Protein AF-A0A2M7QDP3-F1 (afdb_monomer_lite)

Radius of gyration: 16.54 Å; chains: 1; bounding box: 45×34×35 Å

Organism: NCBI:txid1974829

Foldseek 3Di:
DVVQLVVVVVVPDDNVVSVVVVVCVVVVLVVVQVPDPDDPVVVLVVVDDDVDPSVVVVVCCVVVVVVVVVVVVVVVVVVVVVVVVVD

Secondary structure (DSSP, 8-state):
-HHHHHHHHHTT--HHHHHHHHHHHHHHHHHHHHT-SS-HHHHHHHT--TTSHHHHHHHHHHHTTHHHHHHHHHHHHHHHHHHHHT-

Sequence (87 aa):
VEAFVESARRLGLNNEMSKLLVMQTIKGSLITLTRSAKSVEESRKQVTSKGGTTEAALKILTDDKFKEVFYKATHAAYNRSLELNFS

pLDDT: mean 94.61, std 6.38, range [53.38, 98.5]

Structure (mmCIF, N/CA/C/O backbone):
data_AF-A0A2M7QDP3-F1
#
_entry.id   AF-A0A2M7QDP3-F1
#
loop_
_atom_site.group_PDB
_atom_site.id
_atom_site.type_symbol
_atom_site.label_atom_id
_atom_site.label_alt_id
_atom_site.label_comp_id
_atom_site.label_asym_id
_atom_site.label_entity_id
_atom_site.label_seq_id
_atom_site.pdbx_PDB_ins_code
_atom_site.Cartn_x
_atom_site.Cartn_y
_atom_site.Cartn_z
_atom_site.occupancy
_atom_site.B_iso_or_equiv
_atom_site.auth_seq_id
_atom_site.auth_comp_id
_atom_site.auth_asym_id
_atom_site.auth_atom_id
_atom_site.pdbx_PDB_model_num
ATOM 1 N N . VAL A 1 1 ? 3.008 5.812 -5.242 1.00 94.25 1 VAL A N 1
ATOM 2 C CA . VAL A 1 1 ? 2.767 7.207 -4.789 1.00 94.25 1 VAL A CA 1
ATOM 3 C C . VAL A 1 1 ? 2.006 7.994 -5.840 1.00 94.25 1 VAL A C 1
ATOM 5 O O . VAL A 1 1 ? 0.920 8.460 -5.538 1.00 94.25 1 VAL A O 1
ATOM 8 N N . GLU A 1 2 ? 2.518 8.077 -7.069 1.00 97.19 2 GLU A N 1
ATOM 9 C CA . GLU A 1 2 ? 1.868 8.776 -8.190 1.00 97.19 2 GLU A CA 1
ATOM 10 C C . GLU A 1 2 ? 0.391 8.397 -8.385 1.00 97.19 2 GLU A C 1
ATOM 12 O O . GLU A 1 2 ? -0.463 9.275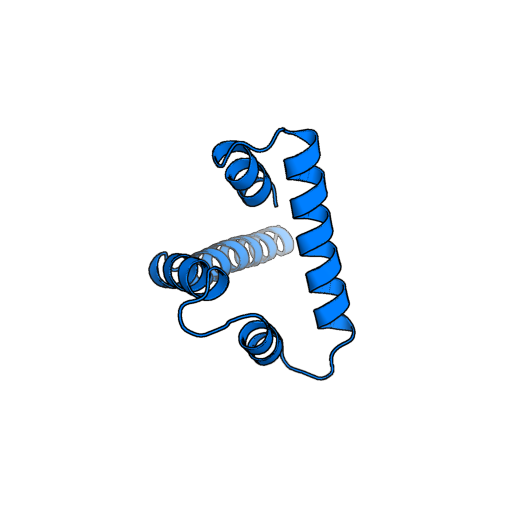 -8.372 1.00 97.19 2 GLU A O 1
ATOM 17 N N . ALA A 1 3 ? 0.066 7.099 -8.437 1.00 96.62 3 ALA A N 1
ATOM 18 C CA . ALA A 1 3 ? -1.321 6.637 -8.563 1.00 96.62 3 ALA A CA 1
ATOM 19 C C . ALA A 1 3 ? -2.246 7.147 -7.437 1.00 96.62 3 ALA A C 1
ATOM 21 O O . ALA A 1 3 ? -3.418 7.430 -7.672 1.00 96.62 3 ALA A O 1
ATOM 22 N N . PHE A 1 4 ? -1.720 7.311 -6.217 1.00 97.25 4 PHE A N 1
ATOM 23 C CA . PHE A 1 4 ? -2.493 7.831 -5.089 1.00 97.25 4 PHE A CA 1
ATOM 24 C C . PHE A 1 4 ? -2.724 9.345 -5.237 1.00 97.25 4 PHE A C 1
ATOM 26 O O . PHE A 1 4 ? -3.848 9.810 -5.051 1.00 97.25 4 PHE A O 1
ATOM 33 N N . VAL A 1 5 ? -1.707 10.100 -5.671 1.00 98.38 5 VAL A N 1
ATOM 34 C CA . VAL A 1 5 ? -1.844 11.531 -6.008 1.00 98.38 5 VAL A CA 1
ATOM 35 C C . VAL A 1 5 ? -2.876 11.733 -7.115 1.00 98.38 5 VAL A C 1
ATOM 37 O O . VAL A 1 5 ? -3.758 12.577 -6.981 1.00 98.38 5 VAL A O 1
ATOM 40 N N . GLU A 1 6 ? -2.815 10.937 -8.180 1.00 98.38 6 GLU A N 1
ATOM 41 C CA . GLU A 1 6 ? -3.780 11.032 -9.275 1.00 98.38 6 GLU A CA 1
ATOM 42 C C . GLU A 1 6 ? -5.198 10.667 -8.813 1.00 98.38 6 GLU A C 1
ATOM 44 O O . GLU A 1 6 ? -6.153 11.322 -9.220 1.00 98.38 6 GLU A O 1
ATOM 49 N N . SER A 1 7 ? -5.361 9.696 -7.906 1.00 97.31 7 SER A N 1
ATOM 50 C CA . SER A 1 7 ? -6.681 9.391 -7.334 1.00 97.31 7 SER A CA 1
ATOM 51 C C . SER A 1 7 ? -7.264 10.572 -6.547 1.00 97.31 7 SER A C 1
ATOM 53 O O . SER A 1 7 ? -8.423 10.921 -6.745 1.00 97.31 7 SER A O 1
ATOM 55 N N . ALA A 1 8 ? -6.450 11.247 -5.727 1.00 97.94 8 ALA A N 1
ATOM 56 C CA . ALA A 1 8 ? -6.853 12.440 -4.988 1.00 97.94 8 ALA A CA 1
ATOM 57 C C . ALA A 1 8 ? -7.288 13.561 -5.945 1.00 97.94 8 ALA A C 1
ATOM 59 O O . ALA A 1 8 ? -8.309 14.216 -5.728 1.00 97.94 8 ALA A O 1
ATOM 60 N N . ARG A 1 9 ? -6.564 13.713 -7.058 1.00 98.31 9 ARG A N 1
ATOM 61 C CA . ARG A 1 9 ? -6.884 14.685 -8.102 1.00 98.31 9 ARG A CA 1
ATOM 62 C C . ARG A 1 9 ? -8.196 14.362 -8.818 1.00 98.31 9 ARG A C 1
ATOM 64 O O . ARG A 1 9 ? -9.015 15.249 -9.035 1.00 98.31 9 ARG A O 1
ATOM 71 N N . ARG A 1 10 ? -8.438 13.085 -9.130 1.00 98.12 10 ARG A N 1
ATOM 72 C CA . ARG A 1 10 ? -9.704 12.600 -9.715 1.00 98.12 10 ARG A CA 1
ATOM 73 C C . ARG A 1 10 ? -10.899 12.774 -8.780 1.00 98.12 10 ARG A C 1
ATOM 75 O O . ARG A 1 10 ? -12.013 12.940 -9.259 1.00 98.12 10 ARG A O 1
ATOM 82 N N . LEU A 1 11 ? -10.662 12.784 -7.470 1.00 97.69 11 LEU A N 1
ATOM 83 C CA . LEU A 1 11 ? -11.664 13.098 -6.449 1.00 97.69 11 LEU A CA 1
ATOM 84 C C . LEU A 1 11 ? -11.894 14.613 -6.269 1.00 97.69 11 LEU A C 1
ATOM 86 O O . LEU A 1 11 ? -12.670 15.010 -5.404 1.00 97.69 11 LEU A O 1
ATOM 90 N N . GLY A 1 12 ? -11.251 15.460 -7.082 1.00 98.19 12 GLY A N 1
ATOM 91 C CA . GLY A 1 12 ? -11.498 16.903 -7.139 1.00 98.19 12 GLY A CA 1
ATOM 92 C C . GLY A 1 12 ? -10.478 17.767 -6.397 1.00 98.19 12 GLY A C 1
ATOM 93 O O . GLY A 1 12 ? -10.617 18.989 -6.381 1.00 98.19 12 GLY A O 1
ATOM 94 N N . LEU A 1 13 ? -9.435 17.179 -5.803 1.00 98.25 13 LEU A N 1
ATOM 95 C CA . LEU A 1 13 ? -8.369 17.963 -5.181 1.00 98.25 13 LEU A CA 1
ATOM 96 C C . LEU A 1 13 ? -7.451 18.581 -6.243 1.00 98.25 13 LEU A C 1
ATOM 98 O O . LEU A 1 13 ? -7.129 17.970 -7.262 1.00 98.25 13 LEU A O 1
ATOM 102 N N . ASN A 1 14 ? -6.969 19.799 -5.992 1.00 98.25 14 ASN A N 1
ATOM 103 C CA . ASN A 1 14 ? -5.965 20.403 -6.865 1.00 98.25 14 ASN A CA 1
ATOM 104 C C . ASN A 1 14 ? -4.617 19.660 -6.756 1.00 98.25 14 ASN A C 1
ATOM 106 O O . ASN A 1 14 ? -4.383 18.873 -5.834 1.00 98.25 14 ASN A O 1
ATOM 110 N N . ASN A 1 15 ? -3.721 19.906 -7.713 1.00 96.69 15 ASN A N 1
ATOM 111 C CA . ASN A 1 15 ? -2.441 19.203 -7.822 1.00 96.69 15 ASN A CA 1
ATOM 112 C C . ASN A 1 15 ? -1.553 19.363 -6.576 1.00 96.69 15 ASN A C 1
ATOM 114 O O . ASN A 1 15 ? -0.994 18.383 -6.085 1.00 96.69 15 ASN A O 1
ATOM 118 N N . GLU A 1 16 ? -1.421 20.587 -6.065 1.00 97.94 16 GLU A N 1
ATOM 119 C CA . GLU A 1 16 ? -0.561 20.883 -4.915 1.00 97.94 16 GLU A CA 1
ATOM 12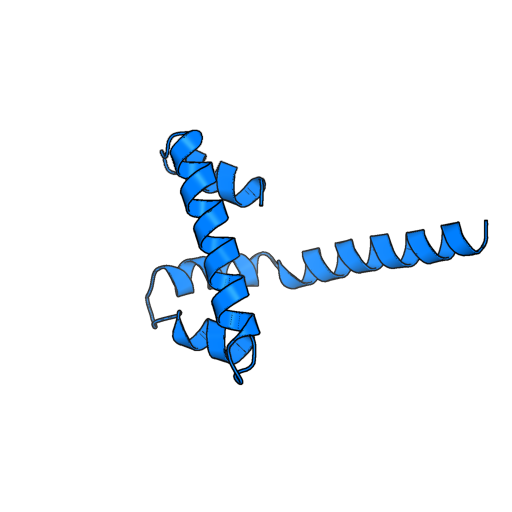0 C C . GLU A 1 16 ? -1.082 20.203 -3.650 1.00 97.94 16 GLU A C 1
ATOM 122 O O . GLU A 1 16 ? -0.335 19.499 -2.969 1.00 97.94 16 GLU A O 1
ATOM 127 N N . MET A 1 17 ? -2.385 20.323 -3.395 1.00 98.25 17 MET A N 1
ATOM 128 C CA . MET A 1 17 ? -3.044 19.703 -2.251 1.00 98.25 17 MET A CA 1
ATOM 129 C C . MET A 1 17 ? -2.998 18.174 -2.333 1.00 98.25 17 MET A C 1
ATOM 131 O O . MET A 1 17 ? -2.686 17.514 -1.343 1.00 98.25 17 MET A O 1
ATOM 135 N N . SER A 1 18 ? -3.242 17.601 -3.517 1.00 98.50 18 SER A N 1
ATOM 136 C CA . SER A 1 18 ? -3.168 16.149 -3.742 1.00 98.50 18 SER A CA 1
ATOM 137 C C . SER A 1 18 ? -1.785 15.607 -3.392 1.00 98.50 18 SER A C 1
ATOM 139 O O . SER A 1 18 ? -1.664 14.627 -2.656 1.00 98.50 18 SER A O 1
ATOM 141 N N . LYS A 1 19 ? -0.729 16.271 -3.877 1.00 98.38 19 LYS A N 1
ATOM 142 C CA . LYS A 1 19 ? 0.656 15.907 -3.562 1.00 98.38 19 LYS A CA 1
ATOM 143 C C . LYS A 1 19 ? 0.929 16.036 -2.070 1.00 98.38 19 LYS A C 1
ATOM 145 O O . LYS A 1 19 ? 1.429 15.089 -1.468 1.00 98.38 19 LYS A O 1
ATOM 150 N N . LEU A 1 20 ? 0.580 17.173 -1.470 1.00 98.19 20 LEU A N 1
ATOM 151 C CA . LEU A 1 20 ? 0.839 17.438 -0.059 1.00 98.19 20 LEU A CA 1
ATOM 152 C C . LEU A 1 20 ? 0.192 16.377 0.841 1.00 98.19 20 LEU A C 1
ATOM 154 O O . LEU A 1 20 ? 0.884 15.751 1.645 1.00 98.19 20 LEU A O 1
ATOM 158 N N . LEU A 1 21 ? -1.111 16.138 0.680 1.00 98.12 21 LEU A N 1
ATOM 159 C CA . LEU A 1 21 ? -1.863 15.214 1.527 1.00 98.12 21 LEU A CA 1
ATOM 160 C C . LEU A 1 21 ? -1.386 13.772 1.370 1.00 98.12 21 LEU A C 1
ATOM 162 O O . LEU A 1 21 ? -1.183 13.084 2.372 1.00 98.12 21 LEU A O 1
ATOM 166 N N . VAL A 1 22 ? -1.147 13.313 0.139 1.00 98.19 22 VAL A N 1
ATOM 167 C CA . VAL A 1 22 ? -0.657 11.949 -0.105 1.00 98.19 22 VAL A CA 1
ATOM 168 C C . VAL A 1 22 ? 0.734 11.753 0.493 1.00 98.19 22 VAL A C 1
ATOM 170 O O . VAL A 1 22 ? 0.975 10.754 1.173 1.00 98.19 22 VAL A O 1
ATOM 173 N N . MET A 1 23 ? 1.642 12.714 0.303 1.00 98.06 23 MET A N 1
ATOM 174 C CA . MET A 1 23 ? 2.999 12.622 0.846 1.00 98.06 23 MET A CA 1
ATOM 175 C C . MET A 1 23 ? 3.001 12.609 2.376 1.00 98.06 23 MET A C 1
ATOM 177 O O . MET A 1 23 ? 3.695 11.785 2.973 1.00 98.06 23 MET A O 1
ATOM 181 N N . GLN A 1 24 ? 2.200 13.464 3.019 1.00 98.00 24 GLN A N 1
ATOM 182 C CA . GLN A 1 24 ? 2.075 13.465 4.480 1.00 98.00 24 GLN A CA 1
ATOM 183 C C . GLN A 1 24 ? 1.421 12.186 5.001 1.00 98.00 24 GLN A C 1
ATOM 185 O O . GLN A 1 24 ? 1.880 11.639 6.000 1.00 98.00 24 GLN A O 1
ATOM 190 N N . THR A 1 25 ? 0.414 11.660 4.302 1.00 96.25 25 THR A N 1
ATOM 191 C CA . THR A 1 25 ? -0.245 10.400 4.673 1.00 96.25 25 THR A CA 1
ATOM 192 C C . THR A 1 25 ? 0.746 9.239 4.662 1.00 96.25 25 THR A C 1
ATOM 194 O O . THR A 1 25 ? 0.834 8.487 5.633 1.00 96.25 25 THR A O 1
ATOM 197 N N . ILE A 1 26 ? 1.543 9.111 3.597 1.00 96.81 26 ILE A N 1
ATOM 198 C CA . ILE A 1 26 ? 2.552 8.049 3.482 1.00 96.81 26 ILE A CA 1
ATOM 199 C C . ILE A 1 26 ? 3.649 8.239 4.532 1.00 96.81 26 ILE A C 1
ATOM 201 O O . ILE A 1 26 ? 3.978 7.295 5.248 1.00 96.81 26 ILE A O 1
ATOM 205 N N . LYS A 1 27 ? 4.184 9.459 4.672 1.00 97.69 27 LYS A N 1
ATOM 206 C CA . LYS A 1 27 ? 5.224 9.772 5.661 1.00 97.69 27 LYS A CA 1
ATOM 207 C C . LYS A 1 27 ? 4.755 9.469 7.085 1.00 97.69 27 LYS A C 1
ATOM 209 O O . LYS A 1 27 ? 5.464 8.794 7.824 1.00 97.69 27 LYS A O 1
ATOM 214 N N . GLY A 1 28 ? 3.568 9.943 7.455 1.00 94.88 28 GLY A N 1
ATOM 215 C CA . GLY A 1 28 ? 2.965 9.697 8.762 1.00 94.88 28 GLY A CA 1
ATOM 216 C C . GLY A 1 28 ? 2.758 8.208 9.016 1.00 94.88 28 GLY A C 1
ATOM 217 O O . GLY A 1 28 ? 3.175 7.714 10.056 1.00 94.88 28 GLY A O 1
ATOM 218 N N . SER A 1 29 ? 2.233 7.475 8.029 1.00 94.69 29 SER A N 1
ATOM 219 C CA . SER A 1 29 ? 2.050 6.021 8.126 1.00 94.69 29 SER A CA 1
ATOM 220 C C . SER A 1 29 ? 3.371 5.296 8.386 1.00 94.69 29 SER A C 1
ATOM 222 O O . SER A 1 29 ? 3.440 4.456 9.279 1.00 94.69 29 SER A O 1
ATOM 224 N N . LEU A 1 30 ? 4.437 5.645 7.658 1.00 95.19 30 LEU A N 1
ATOM 225 C CA . LEU A 1 30 ? 5.759 5.049 7.863 1.00 95.19 30 LEU A CA 1
ATOM 226 C C . LEU A 1 30 ? 6.315 5.364 9.254 1.00 95.19 30 LEU A C 1
ATOM 228 O O . LEU A 1 30 ? 6.770 4.452 9.933 1.00 95.19 30 LEU A O 1
ATOM 232 N N . ILE A 1 31 ? 6.229 6.619 9.705 1.00 94.81 31 ILE A N 1
ATOM 233 C CA . ILE A 1 31 ? 6.672 7.020 11.051 1.00 94.81 31 ILE A CA 1
ATOM 234 C C . ILE A 1 31 ? 5.8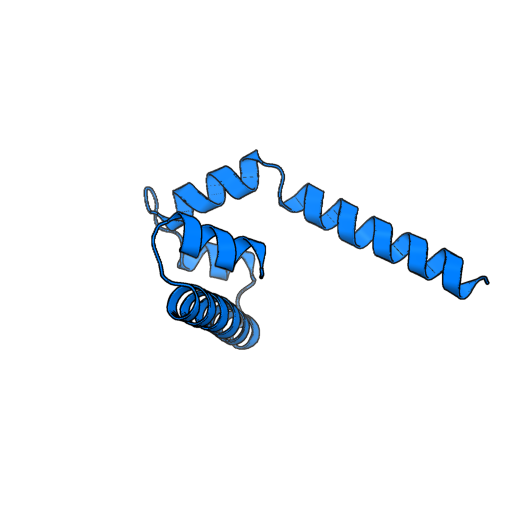93 6.265 12.134 1.00 94.81 31 ILE A C 1
ATOM 236 O O . ILE A 1 31 ? 6.483 5.808 13.110 1.00 94.81 31 ILE A O 1
ATOM 240 N N . THR A 1 32 ? 4.575 6.129 11.984 1.00 92.56 32 THR A N 1
ATOM 241 C CA . THR A 1 32 ? 3.739 5.385 12.931 1.00 92.56 32 THR A CA 1
ATOM 242 C C . THR A 1 32 ? 4.135 3.912 12.975 1.00 92.56 32 THR A C 1
ATOM 244 O O . THR A 1 32 ? 4.265 3.356 14.063 1.00 92.56 32 THR A O 1
ATOM 247 N N . LEU A 1 33 ? 4.362 3.287 11.817 1.00 94.56 33 LEU A N 1
ATOM 248 C CA . LEU A 1 33 ? 4.732 1.875 11.734 1.00 94.56 33 LEU A CA 1
ATOM 249 C C . LEU A 1 33 ? 6.126 1.604 12.308 1.00 94.56 33 LEU A C 1
ATOM 251 O O . LEU A 1 33 ? 6.282 0.661 13.073 1.00 94.56 33 LEU A O 1
ATOM 255 N N . THR A 1 34 ? 7.127 2.433 11.999 1.00 94.06 34 THR A N 1
ATOM 256 C CA . THR A 1 34 ? 8.508 2.207 12.468 1.00 94.06 34 THR A CA 1
ATOM 257 C C . THR A 1 34 ? 8.702 2.487 13.955 1.00 94.06 34 THR A C 1
ATOM 259 O O . THR A 1 34 ? 9.668 2.011 14.544 1.00 94.06 34 THR A O 1
ATOM 262 N N . ARG A 1 35 ? 7.799 3.252 14.576 1.00 93.00 35 ARG A N 1
ATOM 263 C CA . ARG A 1 35 ? 7.825 3.557 16.017 1.00 93.00 35 ARG A CA 1
ATOM 264 C C . ARG A 1 35 ? 6.927 2.643 16.847 1.00 93.00 35 ARG A C 1
ATOM 266 O O . ARG A 1 35 ? 6.895 2.777 18.067 1.00 93.00 35 ARG A O 1
ATOM 273 N N . SER A 1 36 ? 6.176 1.753 16.205 1.00 90.06 36 SER A N 1
ATOM 274 C CA . SER A 1 36 ? 5.258 0.835 16.868 1.00 90.06 36 SER A CA 1
ATOM 275 C C . SER A 1 36 ? 5.935 -0.509 17.127 1.00 90.06 36 SER A C 1
ATOM 277 O O . SER A 1 36 ? 6.620 -1.039 16.261 1.00 90.06 36 SER A O 1
ATOM 279 N N . ALA A 1 37 ? 5.691 -1.101 18.298 1.00 90.88 37 ALA A N 1
ATOM 280 C CA . ALA A 1 37 ? 6.031 -2.505 18.557 1.00 90.88 37 ALA A CA 1
ATOM 281 C C . ALA A 1 37 ? 5.024 -3.485 17.918 1.00 90.88 37 ALA A C 1
ATOM 283 O O . ALA A 1 37 ? 5.231 -4.695 17.950 1.00 90.88 37 ALA A O 1
ATOM 284 N N . LYS A 1 38 ? 3.911 -2.976 17.372 1.00 92.31 38 LYS A N 1
ATOM 285 C CA . LYS A 1 38 ? 2.873 -3.785 16.726 1.00 92.31 38 LYS A CA 1
ATOM 286 C C . LYS A 1 38 ? 3.284 -4.155 15.313 1.00 92.31 38 LYS A C 1
ATOM 288 O O . LYS A 1 38 ? 3.949 -3.388 14.619 1.00 92.31 38 LYS A O 1
ATOM 293 N N . SER A 1 39 ? 2.767 -5.278 14.843 1.00 93.69 39 SER A N 1
ATOM 294 C CA . SER A 1 39 ? 2.858 -5.640 13.435 1.00 93.69 39 SER A CA 1
ATOM 295 C C . SER A 1 39 ? 2.141 -4.619 12.534 1.00 93.69 39 SER A C 1
ATOM 297 O O . SER A 1 39 ? 1.256 -3.857 12.951 1.00 93.69 39 SER A O 1
ATOM 299 N N . VAL A 1 40 ? 2.494 -4.629 11.245 1.00 93.25 40 VAL A N 1
ATOM 300 C CA . VAL A 1 40 ? 1.823 -3.815 10.217 1.00 93.25 40 VAL A CA 1
ATOM 301 C C . VAL A 1 40 ? 0.338 -4.178 10.111 1.00 93.25 40 VAL A C 1
ATOM 303 O O . VAL A 1 40 ? -0.508 -3.302 9.926 1.00 93.25 40 VAL A O 1
ATOM 306 N N . GLU A 1 41 ? -0.003 -5.460 10.269 1.00 93.44 41 GLU A N 1
ATOM 307 C CA . GLU A 1 41 ? -1.389 -5.920 10.208 1.00 93.44 41 GLU A CA 1
ATOM 308 C C . GLU A 1 41 ? -2.222 -5.383 11.374 1.00 93.44 41 GLU A C 1
ATOM 310 O O . GLU A 1 41 ? -3.329 -4.887 11.154 1.00 93.44 41 GLU A O 1
ATOM 315 N N . GLU A 1 42 ? -1.698 -5.452 12.597 1.00 94.12 42 GLU A N 1
ATOM 316 C CA . GLU A 1 42 ? -2.365 -4.889 13.771 1.00 94.12 42 GLU A CA 1
ATOM 317 C C . GLU A 1 42 ? -2.541 -3.381 13.625 1.00 94.12 42 GLU A C 1
ATOM 319 O O . GLU A 1 42 ? -3.645 -2.877 13.817 1.00 94.12 42 GLU A O 1
ATOM 324 N N . SER A 1 43 ? -1.495 -2.665 13.203 1.00 92.50 43 SER A N 1
ATOM 325 C CA . SER A 1 43 ? -1.556 -1.215 12.983 1.00 92.50 43 SER A CA 1
ATOM 326 C C . SER A 1 43 ? -2.624 -0.839 11.945 1.00 92.50 43 SER A C 1
ATOM 328 O O . SER A 1 43 ? -3.399 0.091 12.167 1.00 92.50 43 SER A O 1
ATOM 330 N N . ARG A 1 44 ? -2.753 -1.611 10.854 1.00 93.50 44 ARG A N 1
ATOM 331 C CA . ARG A 1 44 ? -3.842 -1.454 9.872 1.00 93.50 44 ARG A CA 1
ATOM 332 C C . ARG A 1 44 ? -5.220 -1.669 10.505 1.00 93.50 44 ARG A C 1
ATOM 334 O O . ARG A 1 44 ? -6.135 -0.891 10.236 1.00 93.50 44 ARG A O 1
ATOM 341 N N . LYS A 1 45 ? -5.389 -2.707 11.334 1.00 93.31 45 LYS A N 1
ATOM 342 C CA . LYS A 1 45 ? -6.661 -2.972 12.033 1.00 93.31 45 LYS A CA 1
ATOM 343 C C . LYS A 1 45 ? -7.054 -1.800 12.937 1.00 93.31 45 LYS A C 1
ATOM 345 O O . LYS A 1 45 ? -8.226 -1.461 12.989 1.00 93.31 45 LYS A O 1
ATOM 350 N N . GLN A 1 46 ? -6.094 -1.135 13.584 1.00 92.06 46 GLN A N 1
ATOM 351 C CA . GLN A 1 46 ? -6.386 -0.001 14.472 1.00 92.06 46 GLN A CA 1
ATOM 352 C C . GLN A 1 46 ? -6.952 1.234 13.759 1.00 92.06 46 GLN A C 1
ATOM 354 O O . GLN A 1 46 ? -7.695 1.993 14.371 1.00 92.06 46 GLN A O 1
ATOM 359 N N . VAL A 1 47 ? -6.619 1.437 12.483 1.00 90.62 47 VAL A N 1
ATOM 360 C CA . VAL A 1 47 ? -7.121 2.565 11.673 1.00 90.62 47 VAL A CA 1
ATOM 361 C C . VAL A 1 47 ? -8.333 2.192 10.811 1.00 90.62 47 VAL A C 1
ATOM 363 O O . VAL A 1 47 ? -8.759 2.970 9.956 1.00 90.62 47 VAL A O 1
ATOM 366 N N . THR A 1 48 ? -8.884 0.992 11.015 1.00 94.62 48 THR A N 1
ATOM 367 C CA . THR A 1 48 ? -10.016 0.462 10.251 1.00 94.62 48 THR A CA 1
ATOM 368 C C . THR A 1 48 ? -11.193 0.207 11.186 1.00 94.62 48 THR A C 1
ATOM 370 O O . THR A 1 48 ? -11.173 -0.727 11.982 1.00 94.62 48 THR A O 1
ATOM 373 N N . SER A 1 49 ? -12.239 1.024 11.080 1.00 94.12 49 SER A N 1
ATOM 374 C CA . SER A 1 49 ? -13.518 0.783 11.752 1.00 94.12 49 SER A CA 1
ATOM 375 C C . SER A 1 49 ? -14.470 -0.015 10.856 1.00 94.12 49 SER A C 1
ATOM 377 O O . SER A 1 49 ? -14.468 0.145 9.633 1.00 94.12 49 SER A O 1
ATOM 379 N N . LYS A 1 50 ? -15.310 -0.859 11.470 1.00 93.00 50 LYS A N 1
ATOM 380 C CA . LYS A 1 50 ? -16.370 -1.603 10.773 1.00 93.00 50 LYS A CA 1
ATOM 381 C C . LYS A 1 50 ? -17.360 -0.621 10.135 1.00 93.00 50 LYS A C 1
ATOM 383 O O . LYS A 1 50 ? -17.876 0.254 10.827 1.00 93.00 50 LYS A O 1
ATOM 388 N N . GLY A 1 51 ? -17.627 -0.772 8.842 1.00 94.00 51 GLY A N 1
ATOM 389 C CA . GLY A 1 51 ? -18.454 0.129 8.035 1.00 94.00 51 GLY A CA 1
ATOM 390 C C . GLY A 1 51 ? -17.788 1.463 7.673 1.00 94.00 51 GLY A C 1
ATOM 391 O O . GLY A 1 51 ? -18.454 2.342 7.131 1.00 94.00 51 GLY A O 1
ATOM 392 N N . GLY A 1 52 ? -16.503 1.651 7.992 1.00 96.56 52 GLY A N 1
ATOM 393 C CA . GLY A 1 52 ? -15.780 2.902 7.768 1.00 96.56 52 GLY A CA 1
ATOM 394 C C . GLY A 1 52 ? -15.248 3.079 6.342 1.00 96.56 52 GLY A C 1
ATOM 395 O O . GLY A 1 52 ? -15.165 2.142 5.548 1.00 96.56 52 GLY A O 1
ATOM 396 N N . THR A 1 53 ? -14.794 4.295 6.033 1.00 95.44 53 THR A N 1
ATOM 397 C CA . THR A 1 53 ? -14.211 4.640 4.723 1.00 95.44 53 THR A CA 1
ATOM 398 C C . THR A 1 53 ? -12.930 3.853 4.427 1.00 95.44 53 THR A C 1
ATOM 400 O O . THR A 1 53 ? -12.740 3.385 3.304 1.00 95.44 53 THR A O 1
ATOM 403 N N . THR A 1 54 ? -12.079 3.634 5.436 1.00 93.56 54 THR A N 1
ATOM 404 C CA . THR A 1 54 ? -10.865 2.812 5.307 1.00 93.56 54 THR A CA 1
ATOM 405 C C . THR A 1 54 ? -11.198 1.355 4.988 1.00 93.56 54 THR A C 1
ATOM 407 O O . THR A 1 54 ? -10.518 0.739 4.171 1.00 93.56 54 THR A O 1
ATOM 410 N N . GLU A 1 55 ? -12.252 0.797 5.593 1.00 96.44 55 GLU A N 1
ATOM 411 C CA . GLU A 1 55 ? -12.688 -0.575 5.312 1.00 96.44 55 GLU A CA 1
ATOM 412 C C . GLU A 1 55 ? -13.164 -0.713 3.861 1.00 96.44 55 GLU A C 1
ATOM 414 O O . GLU A 1 55 ? -12.739 -1.637 3.166 1.00 96.44 55 GLU A O 1
ATOM 419 N N . ALA A 1 56 ? -13.966 0.242 3.374 1.00 96.81 56 ALA A N 1
ATOM 420 C CA . ALA A 1 56 ? -14.428 0.263 1.988 1.00 96.81 56 ALA A CA 1
ATOM 421 C C . ALA A 1 56 ? -13.257 0.300 0.988 1.00 96.81 56 ALA A C 1
ATOM 423 O O . ALA A 1 56 ? -13.236 -0.477 0.032 1.00 96.81 56 ALA A O 1
ATOM 424 N N . ALA A 1 57 ? -12.245 1.137 1.241 1.00 95.06 57 ALA A N 1
ATOM 425 C CA . ALA A 1 57 ? -11.041 1.186 0.413 1.00 95.06 57 ALA A CA 1
ATOM 426 C C . ALA A 1 57 ? -10.241 -0.129 0.472 1.00 9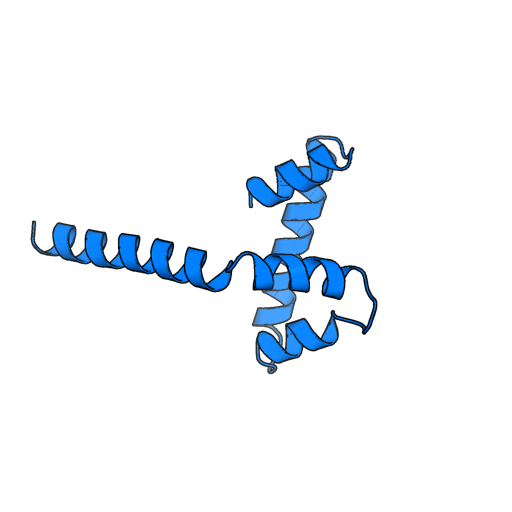5.06 57 ALA A C 1
ATOM 428 O O . ALA A 1 57 ? -9.824 -0.653 -0.560 1.00 95.06 57 ALA A O 1
ATOM 429 N N . LEU A 1 58 ? -10.049 -0.700 1.667 1.00 95.00 58 LEU A N 1
ATOM 430 C CA . LEU A 1 58 ? -9.311 -1.955 1.852 1.00 95.00 58 LEU A CA 1
ATOM 431 C C . LEU A 1 58 ? -9.986 -3.149 1.177 1.00 95.00 58 LEU A C 1
ATOM 433 O O . LEU A 1 58 ? -9.282 -4.054 0.723 1.00 95.00 58 LEU A O 1
ATOM 437 N N . LYS A 1 59 ? -11.320 -3.158 1.105 1.00 95.62 59 LYS A N 1
ATOM 438 C CA . LYS A 1 59 ? -12.069 -4.188 0.387 1.00 95.62 59 LYS A CA 1
ATOM 439 C C . LYS A 1 59 ? -11.713 -4.181 -1.099 1.00 95.62 59 LYS A C 1
ATOM 441 O O . LYS A 1 59 ? -11.263 -5.204 -1.596 1.00 95.62 59 LYS A O 1
ATOM 446 N N . ILE A 1 60 ? -11.776 -3.018 -1.755 1.00 96.19 60 ILE A N 1
ATOM 447 C CA . ILE A 1 60 ? -11.385 -2.874 -3.169 1.00 96.19 60 ILE A CA 1
ATOM 448 C C . ILE A 1 60 ? -9.927 -3.288 -3.384 1.00 96.19 60 ILE A C 1
ATOM 450 O O . ILE A 1 60 ? -9.640 -4.112 -4.244 1.00 96.19 60 ILE A O 1
ATOM 454 N N . LEU A 1 61 ? -9.004 -2.808 -2.545 1.00 94.31 61 LEU A N 1
ATOM 455 C CA . LEU A 1 61 ? -7.590 -3.187 -2.652 1.00 94.31 61 LEU A CA 1
ATOM 456 C C . LEU A 1 61 ? -7.368 -4.702 -2.487 1.00 94.31 61 LEU A C 1
ATOM 458 O O . LEU A 1 61 ? -6.434 -5.264 -3.054 1.00 94.31 61 LEU A O 1
ATOM 462 N N . THR A 1 62 ? -8.202 -5.383 -1.702 1.00 91.56 62 THR A N 1
ATOM 463 C CA . THR A 1 62 ? -8.101 -6.836 -1.525 1.00 91.56 62 THR A CA 1
ATOM 464 C C . THR A 1 62 ? -8.698 -7.584 -2.716 1.00 91.56 62 THR A C 1
ATOM 466 O O . THR A 1 62 ? -8.039 -8.479 -3.248 1.00 91.56 62 THR A O 1
ATOM 469 N N . ASP A 1 63 ? -9.896 -7.192 -3.151 1.00 90.56 63 ASP A N 1
ATOM 470 C CA . AS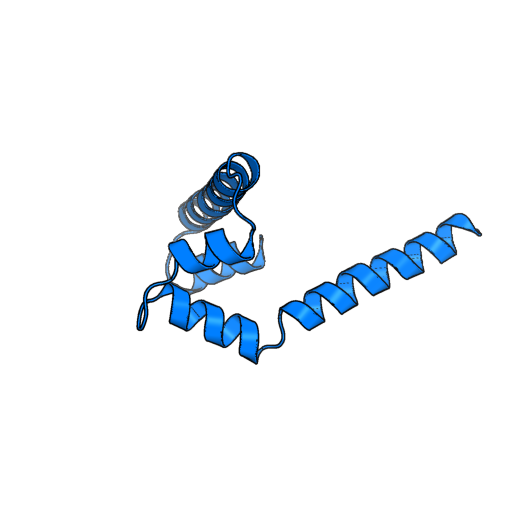P A 1 63 ? -10.636 -7.816 -4.253 1.00 90.56 63 ASP A CA 1
ATOM 471 C C . ASP A 1 63 ? -9.885 -7.669 -5.589 1.00 90.56 63 ASP A C 1
ATOM 473 O O . ASP A 1 63 ? -9.766 -8.634 -6.348 1.00 90.56 63 ASP A O 1
ATOM 477 N N . ASP A 1 64 ? -9.238 -6.521 -5.810 1.00 86.69 64 ASP A N 1
ATOM 478 C CA . ASP A 1 64 ? -8.400 -6.243 -6.986 1.00 86.69 64 ASP A CA 1
ATOM 479 C C . ASP A 1 64 ? -7.007 -6.899 -6.912 1.00 86.69 64 ASP A C 1
ATOM 481 O O . ASP A 1 64 ? -6.102 -6.588 -7.691 1.00 86.69 64 ASP A O 1
ATOM 485 N N . LYS A 1 65 ? -6.808 -7.837 -5.974 1.00 93.88 65 LYS A N 1
ATOM 486 C CA . LYS A 1 65 ? -5.589 -8.649 -5.830 1.00 93.88 65 LYS A CA 1
ATOM 487 C C . LYS A 1 65 ? -4.319 -7.807 -5.691 1.00 93.88 65 LYS A C 1
ATOM 489 O O . LYS A 1 65 ? -3.249 -8.198 -6.155 1.00 93.88 65 LYS A O 1
ATOM 494 N N . PHE A 1 66 ? -4.394 -6.673 -5.001 1.00 94.19 66 PHE A N 1
ATOM 495 C CA . PHE A 1 66 ? -3.265 -5.748 -4.872 1.00 94.19 66 PHE A CA 1
ATOM 496 C C . PHE A 1 66 ? -1.994 -6.403 -4.306 1.00 94.19 66 PHE A C 1
ATOM 498 O O . PHE A 1 66 ? -0.885 -6.114 -4.753 1.00 94.19 66 PHE A O 1
ATOM 505 N N . LYS A 1 67 ? -2.146 -7.344 -3.364 1.00 93.06 67 LYS A N 1
ATOM 506 C CA . LYS A 1 67 ? -1.024 -8.129 -2.818 1.00 93.06 67 LYS A CA 1
ATOM 507 C C . LYS A 1 67 ? -0.313 -8.958 -3.893 1.00 93.06 67 LYS A C 1
ATOM 509 O O . LYS A 1 67 ? 0.911 -9.025 -3.897 1.00 93.06 67 LYS A O 1
ATOM 514 N N . GLU A 1 68 ? -1.075 -9.543 -4.812 1.00 96.56 68 GLU A N 1
ATOM 515 C CA . GLU A 1 68 ? -0.547 -10.347 -5.915 1.00 96.56 68 GLU A CA 1
ATOM 516 C C . GLU A 1 68 ? 0.195 -9.476 -6.931 1.00 96.56 68 GLU A C 1
ATOM 518 O O . GLU A 1 68 ? 1.251 -9.860 -7.427 1.00 96.56 68 GLU A O 1
ATOM 523 N N . VAL A 1 69 ? -0.320 -8.274 -7.211 1.00 96.75 69 VAL A N 1
ATOM 524 C CA . VAL A 1 69 ? 0.368 -7.296 -8.067 1.00 96.75 69 VAL A CA 1
ATOM 525 C C . VAL A 1 69 ? 1.732 -6.936 -7.478 1.00 96.75 69 VAL A C 1
ATOM 527 O O . VAL A 1 69 ? 2.730 -6.954 -8.198 1.00 96.75 69 VAL A O 1
ATOM 530 N N . PHE A 1 70 ? 1.795 -6.672 -6.169 1.00 96.19 70 PHE A N 1
ATOM 531 C CA . PHE A 1 70 ? 3.061 -6.406 -5.490 1.00 96.19 70 PHE A CA 1
ATOM 532 C C . PHE A 1 70 ? 4.023 -7.586 -5.563 1.00 96.19 70 PHE A C 1
ATOM 534 O O . PHE A 1 70 ? 5.183 -7.378 -5.905 1.00 96.19 70 PHE A O 1
ATOM 541 N N . TYR A 1 71 ? 3.545 -8.803 -5.286 1.00 97.38 71 TYR A N 1
ATOM 542 C CA . TYR A 1 71 ? 4.369 -10.006 -5.378 1.00 97.38 71 TYR A CA 1
ATOM 543 C C . TYR A 1 71 ? 4.942 -10.192 -6.787 1.00 97.38 71 TYR A C 1
ATOM 545 O O . TYR A 1 71 ? 6.148 -10.351 -6.944 1.00 97.38 71 TYR A O 1
ATOM 553 N N . LYS A 1 72 ? 4.110 -10.087 -7.830 1.00 98.31 72 LYS A N 1
ATOM 554 C CA . LYS A 1 72 ? 4.560 -10.210 -9.225 1.00 98.31 72 LYS A CA 1
ATOM 555 C C . LYS A 1 72 ? 5.592 -9.150 -9.597 1.00 98.31 72 LYS A C 1
ATOM 557 O O . LYS A 1 72 ? 6.592 -9.479 -10.232 1.00 98.31 72 LYS A O 1
ATOM 562 N N . ALA A 1 73 ? 5.367 -7.897 -9.203 1.00 98.06 73 ALA A N 1
ATOM 563 C CA . ALA A 1 73 ? 6.274 -6.798 -9.514 1.00 98.06 73 ALA A CA 1
ATOM 564 C C . ALA A 1 73 ? 7.641 -6.968 -8.833 1.00 98.06 73 ALA A C 1
ATOM 566 O O . ALA A 1 73 ? 8.676 -6.829 -9.486 1.00 98.06 73 ALA A O 1
ATOM 567 N N . THR A 1 74 ? 7.665 -7.307 -7.539 1.00 98.00 74 THR A N 1
ATOM 568 C CA . THR A 1 74 ? 8.925 -7.512 -6.810 1.00 98.00 74 THR A CA 1
ATOM 569 C C . THR A 1 74 ? 9.642 -8.779 -7.261 1.00 98.00 74 THR A C 1
ATOM 571 O O . THR A 1 74 ? 10.863 -8.765 -7.389 1.00 98.00 74 THR A O 1
ATOM 574 N N . HIS A 1 75 ? 8.905 -9.844 -7.578 1.00 98.12 75 HIS A N 1
ATOM 575 C CA . HIS A 1 75 ? 9.465 -11.080 -8.117 1.00 98.12 75 HIS A CA 1
ATOM 576 C C 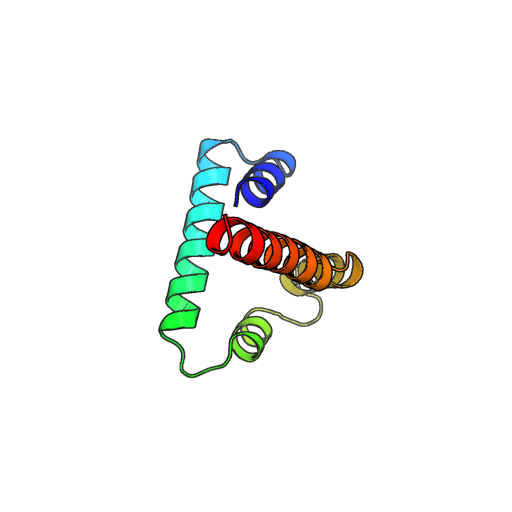. HIS A 1 75 ? 10.101 -10.872 -9.500 1.00 98.12 75 HIS A C 1
ATOM 578 O O . HIS A 1 75 ? 11.209 -11.342 -9.745 1.00 98.12 75 HIS A O 1
ATOM 584 N N . ALA A 1 76 ? 9.454 -10.112 -10.391 1.00 98.44 76 ALA A N 1
ATOM 585 C CA . ALA A 1 76 ? 10.033 -9.755 -11.687 1.00 98.44 76 ALA A CA 1
ATOM 586 C C . ALA A 1 76 ? 11.335 -8.947 -11.533 1.00 98.44 76 ALA A C 1
ATOM 588 O O . ALA A 1 76 ? 12.327 -9.244 -12.199 1.00 98.44 76 ALA A O 1
ATOM 589 N N . ALA A 1 77 ? 11.358 -7.969 -10.619 1.00 97.75 77 ALA A N 1
ATOM 590 C CA . ALA A 1 77 ? 12.566 -7.201 -10.316 1.00 97.75 77 ALA A CA 1
ATOM 591 C C . ALA A 1 77 ? 13.686 -8.084 -9.735 1.00 97.75 77 ALA A C 1
ATOM 593 O O . ALA A 1 77 ? 14.843 -7.955 -10.134 1.00 97.75 77 ALA A O 1
ATOM 594 N N . TYR A 1 78 ? 13.340 -9.008 -8.835 1.00 97.50 78 TYR A N 1
ATOM 595 C CA . TYR A 1 78 ? 14.279 -9.967 -8.259 1.00 97.50 78 TYR A CA 1
ATOM 596 C C . TYR A 1 78 ? 14.903 -10.865 -9.335 1.00 97.50 78 TYR A C 1
ATOM 598 O O . TYR A 1 78 ? 16.126 -10.920 -9.439 1.00 97.50 78 TYR A O 1
ATOM 606 N N . ASN A 1 79 ? 14.092 -11.485 -10.195 1.00 97.81 79 ASN A N 1
ATOM 607 C CA . ASN A 1 79 ? 14.597 -12.331 -11.279 1.00 97.81 79 ASN A CA 1
ATOM 608 C C . ASN A 1 79 ? 15.527 -11.560 -12.217 1.00 97.81 79 ASN A C 1
ATOM 610 O O . ASN A 1 79 ? 16.614 -12.038 -12.537 1.00 97.81 79 ASN A O 1
ATOM 614 N N . ARG A 1 80 ? 15.156 -10.325 -12.577 1.00 97.69 80 ARG A N 1
ATOM 615 C CA . ARG A 1 80 ? 16.016 -9.473 -13.400 1.00 97.69 80 ARG A CA 1
ATOM 616 C C . ARG A 1 80 ? 17.350 -9.162 -12.720 1.00 97.69 80 ARG A C 1
ATOM 618 O O . ARG A 1 80 ? 18.374 -9.107 -13.392 1.00 97.69 80 ARG A O 1
ATOM 625 N N . SER A 1 81 ? 17.358 -8.967 -11.401 1.00 97.19 81 SER A N 1
ATOM 626 C CA . SER A 1 81 ? 18.604 -8.740 -10.660 1.00 97.19 81 SER A CA 1
ATOM 627 C C . SER A 1 81 ? 19.542 -9.951 -10.706 1.00 97.19 81 SER A C 1
ATOM 629 O O . SER A 1 81 ? 20.753 -9.772 -10.799 1.00 97.19 81 SER A O 1
ATOM 631 N N . LEU A 1 82 ? 18.995 -11.173 -10.712 1.00 96.81 82 LEU A N 1
ATOM 632 C CA . LEU A 1 82 ? 19.792 -12.391 -10.856 1.00 96.81 82 LEU A CA 1
ATOM 633 C C . LEU A 1 82 ? 20.421 -12.471 -12.249 1.00 96.81 82 LEU A C 1
ATOM 635 O O . LEU A 1 82 ? 21.620 -12.697 -12.348 1.00 96.81 82 LEU A O 1
ATOM 639 N N . GLU A 1 83 ? 19.650 -12.218 -13.309 1.00 96.19 83 GLU A N 1
ATOM 640 C CA . GLU A 1 83 ? 20.167 -12.192 -14.688 1.00 96.19 83 GLU A CA 1
ATOM 641 C C . GLU A 1 83 ? 21.323 -11.196 -14.858 1.00 96.19 83 GLU A C 1
ATOM 643 O O . GLU A 1 83 ? 22.322 -11.510 -15.501 1.00 96.19 83 GLU A O 1
ATOM 648 N N . LEU A 1 84 ? 21.198 -10.005 -14.260 1.00 94.75 84 LEU A N 1
ATOM 649 C CA . LEU A 1 84 ? 22.221 -8.959 -14.320 1.00 94.75 84 LEU A CA 1
ATOM 650 C C . LEU A 1 84 ? 23.482 -9.300 -13.517 1.00 94.75 84 LEU A C 1
ATOM 652 O O . LEU A 1 84 ? 24.562 -8.893 -13.918 1.00 94.75 84 LEU A O 1
ATOM 656 N N . ASN A 1 85 ? 23.364 -10.033 -12.407 1.00 80.44 85 ASN A N 1
ATOM 657 C CA . ASN A 1 85 ? 24.515 -10.438 -11.589 1.00 80.44 85 ASN A CA 1
ATOM 658 C C . ASN A 1 85 ? 25.334 -11.581 -12.212 1.00 80.44 85 ASN A C 1
ATOM 660 O O . ASN A 1 85 ? 26.469 -11.810 -11.800 1.00 80.44 85 ASN A O 1
ATOM 664 N N . PHE A 1 86 ? 24.754 -12.311 -13.168 1.00 62.38 86 PHE A N 1
ATOM 665 C CA . PHE A 1 86 ? 25.438 -13.336 -13.961 1.00 62.38 86 PHE A CA 1
ATOM 666 C C . PHE A 1 86 ? 25.777 -12.855 -15.389 1.00 62.38 86 PHE A C 1
ATOM 668 O O . PHE A 1 86 ? 26.149 -13.679 -16.226 1.00 62.38 86 PHE A O 1
ATOM 675 N N . SER A 1 87 ? 25.642 -11.548 -15.661 1.00 53.38 87 SER A N 1
ATOM 676 C CA . SER A 1 87 ? 26.101 -10.866 -16.885 1.00 53.38 87 SER A CA 1
ATOM 677 C C . SER A 1 87 ? 27.418 -10.137 -16.632 1.00 53.38 87 SER A C 1
ATOM 679 O O . SER A 1 87 ? 28.235 -10.078 -17.575 1.00 53.38 87 SER A O 1
#

InterPro domains:
  IPR008927 6-phosphogluconate dehydrogenase-like, C-terminal domain superfamily [SSF48179] (1-85)
  IPR029036 Pyrroline-5-carboxylate reductase, dimerisation domain [PF14748] (1-84)